Protein AF-A0A4C1Z2W1-F1 (afdb_monomer_lite)

InterPro domains:
  IPR012337 Ribonuclease H-like superfamily [SSF53098] (1-118)
  IPR052865 Zinc finger BED domain-containing protein [PTHR47241] (1-118)

Structure (mmCIF, N/CA/C/O backbone):
data_AF-A0A4C1Z2W1-F1
#
_entry.id   AF-A0A4C1Z2W1-F1
#
loop_
_atom_site.group_PDB
_atom_site.id
_atom_site.type_symbol
_atom_site.label_atom_id
_atom_site.label_alt_id
_atom_site.label_comp_id
_atom_site.label_asym_id
_atom_site.label_entity_id
_atom_site.label_seq_id
_atom_site.pdbx_PDB_ins_code
_atom_site.Cartn_x
_atom_site.Cartn_y
_atom_site.Cartn_z
_atom_site.occupancy
_atom_site.B_iso_or_equiv
_atom_site.auth_seq_id
_atom_site.auth_comp_id
_atom_site.auth_asym_id
_atom_site.auth_atom_id
_atom_site.pdbx_PDB_model_num
ATOM 1 N N . MET A 1 1 ? 0.438 -6.536 -11.067 1.00 85.81 1 MET A N 1
ATOM 2 C CA . MET A 1 1 ? 0.716 -6.128 -12.467 1.00 85.81 1 MET A CA 1
ATOM 3 C C . MET A 1 1 ? 2.110 -5.527 -12.587 1.00 85.81 1 MET A C 1
ATOM 5 O O . MET A 1 1 ? 2.905 -6.093 -13.317 1.00 85.81 1 MET A O 1
ATOM 9 N N . LEU A 1 2 ? 2.433 -4.462 -11.841 1.00 92.62 2 LEU A N 1
ATOM 10 C CA . LEU A 1 2 ? 3.783 -3.871 -11.836 1.00 92.62 2 LEU A CA 1
ATOM 11 C C . LEU A 1 2 ? 4.873 -4.846 -11.368 1.00 92.62 2 LEU A C 1
ATOM 13 O O . LEU A 1 2 ? 5.918 -4.929 -11.995 1.00 92.62 2 LEU A O 1
ATOM 17 N N . GLU A 1 3 ? 4.598 -5.641 -10.332 1.00 93.88 3 GLU A N 1
ATOM 18 C CA . GLU A 1 3 ? 5.516 -6.691 -9.864 1.00 93.88 3 GLU A CA 1
ATOM 19 C C . GLU A 1 3 ? 5.856 -7.703 -10.970 1.00 93.88 3 GLU A C 1
ATOM 21 O O . GLU A 1 3 ? 7.023 -7.919 -11.271 1.00 93.88 3 GLU A O 1
ATOM 26 N N . ARG A 1 4 ? 4.843 -8.206 -11.687 1.00 94.69 4 ARG A N 1
ATOM 27 C CA . ARG A 1 4 ? 5.035 -9.083 -12.856 1.00 94.69 4 ARG A CA 1
ATOM 28 C C . ARG A 1 4 ? 5.845 -8.420 -13.973 1.00 94.69 4 ARG A C 1
ATOM 30 O O . ARG A 1 4 ? 6.648 -9.077 -14.623 1.00 94.69 4 ARG A O 1
ATOM 37 N N . LEU A 1 5 ? 5.636 -7.124 -14.209 1.00 93.00 5 LEU A N 1
ATOM 38 C CA . LEU A 1 5 ? 6.413 -6.383 -15.204 1.00 93.00 5 LEU A CA 1
ATOM 39 C C . LEU A 1 5 ? 7.890 -6.275 -14.787 1.00 93.00 5 LEU A C 1
ATOM 41 O O . LEU A 1 5 ? 8.771 -6.422 -15.628 1.00 93.00 5 LEU A O 1
ATOM 45 N N . LEU A 1 6 ? 8.163 -6.075 -13.493 1.00 94.06 6 LEU A N 1
ATOM 46 C CA . LEU A 1 6 ? 9.520 -6.071 -12.939 1.00 94.06 6 LEU A CA 1
ATOM 47 C C . LEU A 1 6 ? 10.195 -7.445 -13.058 1.00 94.06 6 LEU A C 1
ATOM 49 O O . LEU A 1 6 ? 11.363 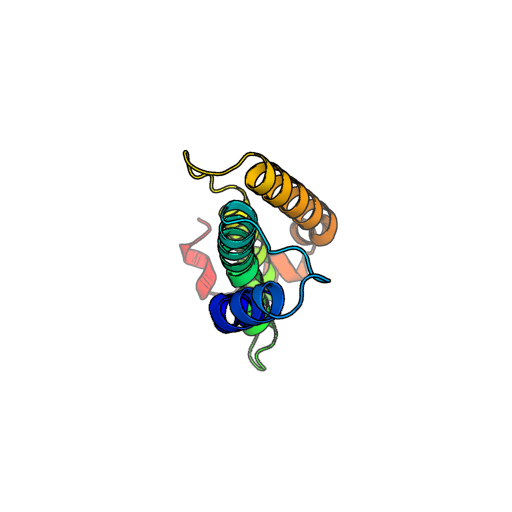-7.506 -13.437 1.00 94.06 6 LEU A O 1
ATOM 53 N N . GLU A 1 7 ? 9.472 -8.537 -12.797 1.00 94.81 7 GLU A N 1
ATOM 54 C CA . GLU A 1 7 ? 9.964 -9.913 -12.995 1.00 94.81 7 GLU A CA 1
ATOM 55 C C . GLU A 1 7 ? 10.361 -10.175 -14.455 1.00 94.81 7 GLU A C 1
ATOM 57 O O . GLU A 1 7 ? 11.353 -10.845 -14.734 1.00 94.81 7 GLU A O 1
ATOM 62 N N . GLN A 1 8 ? 9.607 -9.606 -15.398 1.00 94.25 8 GLN A N 1
ATOM 63 C CA . GLN A 1 8 ? 9.830 -9.759 -16.835 1.00 94.25 8 GLN A CA 1
ATOM 64 C C . GLN A 1 8 ? 10.772 -8.704 -17.432 1.00 94.25 8 GLN A C 1
ATOM 66 O O . GLN A 1 8 ? 10.952 -8.688 -18.650 1.00 94.25 8 GLN A O 1
ATOM 71 N N . LYS A 1 9 ? 11.415 -7.856 -16.615 1.00 91.88 9 LYS A N 1
ATOM 72 C CA . LYS A 1 9 ? 12.274 -6.745 -17.066 1.00 91.88 9 LYS A CA 1
ATOM 73 C C . LYS A 1 9 ? 13.263 -7.150 -18.163 1.00 91.88 9 LYS A C 1
ATOM 75 O O . LYS A 1 9 ? 13.377 -6.456 -19.168 1.00 91.88 9 LYS A O 1
ATOM 80 N N . THR A 1 10 ? 13.965 -8.271 -17.993 1.00 90.75 10 THR A N 1
ATOM 81 C CA . THR A 1 10 ? 14.955 -8.752 -18.973 1.00 90.75 10 THR A CA 1
ATOM 82 C C . THR A 1 10 ? 14.308 -9.126 -20.303 1.00 90.75 10 THR A C 1
ATOM 84 O O . THR A 1 10 ? 14.809 -8.732 -21.351 1.00 90.75 10 THR A O 1
ATOM 87 N N . ALA A 1 11 ? 13.186 -9.849 -20.264 1.00 91.25 11 ALA A N 1
ATOM 88 C CA . ALA A 1 11 ? 12.469 -10.271 -21.464 1.00 91.25 11 ALA A CA 1
ATOM 89 C C . ALA A 1 11 ? 11.878 -9.071 -22.216 1.00 91.25 11 ALA A C 1
ATOM 91 O O . ALA A 1 11 ? 11.992 -8.997 -23.435 1.00 91.25 11 ALA A O 1
ATOM 92 N N . VAL A 1 12 ? 11.306 -8.108 -21.487 1.00 90.12 12 VAL A N 1
ATOM 93 C CA . VAL A 1 12 ? 10.766 -6.867 -22.062 1.00 90.12 12 VAL A CA 1
ATOM 94 C C . VAL A 1 12 ? 11.876 -6.045 -22.714 1.00 90.12 12 VAL A C 1
ATOM 96 O O . VAL A 1 12 ? 11.730 -5.639 -23.861 1.00 90.12 12 VAL A O 1
ATOM 99 N N . ASN A 1 13 ? 13.007 -5.855 -22.028 1.00 88.69 13 ASN A N 1
ATOM 100 C CA . ASN A 1 13 ? 14.131 -5.098 -22.579 1.00 88.69 13 ASN A CA 1
ATOM 101 C C . ASN A 1 13 ? 14.733 -5.770 -23.821 1.00 88.69 13 ASN A C 1
ATOM 103 O O . ASN A 1 13 ? 15.035 -5.075 -24.785 1.00 88.69 13 ASN A O 1
ATOM 107 N N . LEU A 1 14 ? 14.889 -7.099 -23.819 1.00 89.50 14 LEU A N 1
ATOM 108 C CA . LEU A 1 14 ? 15.384 -7.836 -24.986 1.00 89.50 14 LEU A CA 1
ATOM 109 C C . LEU A 1 14 ? 14.434 -7.679 -26.178 1.00 89.50 14 LEU A C 1
ATOM 111 O O . LEU A 1 14 ? 14.870 -7.337 -27.271 1.00 89.50 14 LEU A O 1
ATOM 115 N N . TYR A 1 15 ? 13.133 -7.856 -25.945 1.00 90.12 15 TYR A N 1
ATOM 116 C CA . TYR A 1 15 ? 12.125 -7.735 -26.992 1.00 90.12 15 TYR A CA 1
ATOM 117 C C . TYR A 1 15 ? 12.077 -6.327 -27.603 1.00 90.12 15 TYR A C 1
ATOM 119 O O . TYR A 1 15 ? 11.963 -6.198 -28.820 1.00 90.12 15 TYR A O 1
ATOM 127 N N . SER A 1 16 ? 12.206 -5.279 -26.781 1.00 87.38 16 SER A N 1
ATOM 128 C CA . SER A 1 16 ? 12.298 -3.890 -27.252 1.00 87.38 16 SER A CA 1
ATOM 129 C C . SER A 1 16 ? 13.541 -3.630 -28.106 1.00 87.38 16 SER A C 1
ATOM 131 O O . SER A 1 16 ? 13.460 -2.865 -29.056 1.00 87.38 16 SER A O 1
ATOM 133 N N . VAL A 1 17 ? 14.677 -4.268 -27.802 1.00 86.56 17 VAL A N 1
ATOM 134 C CA . VAL A 1 17 ? 15.899 -4.152 -28.622 1.00 86.56 17 VAL A CA 1
ATOM 135 C C . VAL A 1 17 ? 15.758 -4.904 -29.948 1.00 86.56 17 VAL A C 1
ATOM 137 O O . VAL A 1 17 ? 16.259 -4.447 -30.967 1.00 86.56 17 VAL A O 1
ATOM 140 N N . GLU A 1 18 ? 15.075 -6.050 -29.956 1.00 88.12 18 GLU A N 1
ATOM 141 C CA . GLU A 1 18 ? 14.817 -6.818 -31.184 1.00 88.12 18 GLU A CA 1
ATOM 142 C C . GLU A 1 18 ? 13.783 -6.148 -32.101 1.00 88.12 18 GLU A C 1
ATOM 144 O O . GLU A 1 18 ? 13.782 -6.370 -33.312 1.00 88.12 18 GLU A O 1
ATOM 149 N N . HIS A 1 19 ? 12.889 -5.339 -31.528 1.00 83.19 19 HIS A N 1
ATOM 150 C CA . HIS A 1 19 ? 11.808 -4.673 -32.238 1.00 83.19 19 HIS A CA 1
ATOM 151 C C . HIS A 1 19 ? 11.871 -3.162 -31.984 1.00 83.19 19 HIS A C 1
ATOM 153 O O . HIS A 1 19 ? 11.245 -2.674 -31.043 1.00 83.19 19 HIS A O 1
ATOM 159 N N . ASP A 1 20 ? 12.514 -2.419 -32.896 1.00 75.31 20 ASP A N 1
ATOM 160 C CA . ASP A 1 20 ? 12.709 -0.946 -32.904 1.00 75.31 20 ASP A CA 1
ATOM 161 C C . ASP A 1 20 ? 11.414 -0.089 -32.876 1.00 75.31 20 ASP A C 1
ATOM 163 O O . ASP A 1 20 ? 11.411 1.100 -33.189 1.00 75.31 20 ASP A O 1
ATOM 167 N N . ARG A 1 21 ? 10.263 -0.684 -32.556 1.00 74.19 21 ARG A N 1
ATOM 168 C CA . ARG A 1 21 ? 8.954 -0.026 -32.461 1.00 74.19 21 ARG A CA 1
ATOM 169 C C . ARG A 1 21 ? 8.539 0.296 -31.026 1.00 74.19 21 ARG A C 1
ATOM 171 O O . ARG A 1 21 ? 7.504 0.9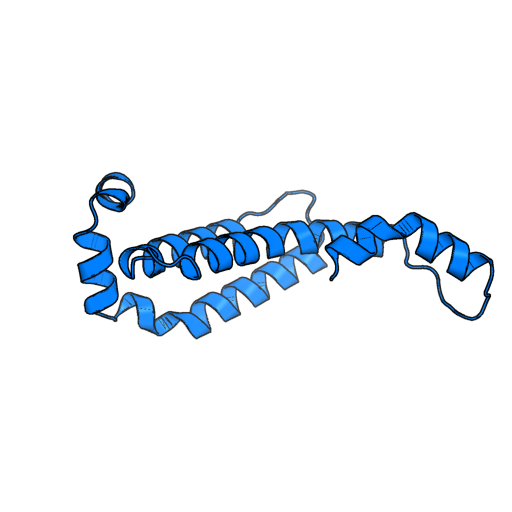35 -30.852 1.00 74.19 21 ARG A O 1
ATOM 178 N N . ILE A 1 22 ? 9.270 -0.186 -30.019 1.00 77.44 22 ILE A N 1
ATOM 179 C CA . ILE A 1 22 ? 8.925 -0.006 -28.603 1.00 77.44 22 ILE A CA 1
ATOM 180 C C . ILE A 1 22 ? 10.086 0.669 -27.882 1.00 77.44 22 ILE A C 1
ATOM 182 O O . ILE A 1 22 ? 11.145 0.066 -27.716 1.00 77.44 22 ILE A O 1
ATOM 186 N N . ASP A 1 23 ? 9.849 1.882 -27.384 1.00 79.50 23 ASP A N 1
ATOM 187 C CA . ASP A 1 23 ? 10.820 2.596 -26.559 1.00 79.50 23 ASP A CA 1
ATOM 188 C C . ASP A 1 23 ? 11.155 1.793 -25.295 1.00 79.50 23 ASP A C 1
ATOM 190 O O . ASP A 1 23 ? 10.275 1.328 -24.562 1.00 79.50 23 ASP A O 1
ATOM 194 N N . THR A 1 24 ? 12.449 1.629 -25.025 1.00 81.31 24 THR A N 1
ATOM 195 C CA . THR A 1 24 ? 12.919 0.961 -23.811 1.00 81.31 24 THR A CA 1
ATOM 196 C C . THR A 1 24 ? 12.671 1.845 -22.595 1.00 81.31 24 THR A C 1
ATOM 198 O O . THR A 1 24 ? 13.055 3.015 -22.583 1.00 81.31 24 THR A O 1
ATOM 201 N N . LEU A 1 25 ? 12.111 1.266 -21.534 1.00 87.06 25 LEU A N 1
ATOM 202 C CA . LEU A 1 25 ? 11.985 1.940 -20.243 1.00 87.06 25 LEU A CA 1
ATOM 203 C C . LEU A 1 25 ? 13.367 2.266 -19.669 1.00 87.06 25 LEU A C 1
ATOM 205 O O . LEU A 1 25 ? 14.251 1.402 -19.610 1.00 87.06 25 LEU A O 1
ATOM 209 N N . SER A 1 26 ? 13.537 3.503 -19.204 1.00 89.81 26 SER A N 1
ATOM 210 C CA . SER A 1 26 ? 14.806 3.959 -18.645 1.00 89.81 26 SER A CA 1
ATOM 211 C C . SER A 1 26 ? 15.109 3.257 -17.311 1.00 89.81 26 SER A C 1
ATOM 213 O O . SER A 1 26 ? 14.194 2.804 -16.614 1.00 89.81 26 SER A O 1
ATOM 215 N N . PRO A 1 27 ? 16.383 3.186 -16.879 1.00 89.50 27 PRO A N 1
ATOM 216 C CA . PRO A 1 27 ? 16.733 2.662 -15.556 1.00 89.50 27 PRO A CA 1
ATOM 217 C C . PRO A 1 27 ? 15.973 3.346 -14.409 1.00 89.50 27 PRO A C 1
ATOM 219 O O . PRO A 1 27 ? 15.583 2.675 -13.453 1.00 89.50 27 PRO A O 1
ATOM 222 N N . SER A 1 28 ? 15.708 4.651 -14.529 1.00 89.81 28 SER A N 1
ATOM 223 C CA . SER A 1 28 ? 14.902 5.421 -13.576 1.00 89.81 28 SER A CA 1
ATOM 224 C C . SER A 1 28 ? 13.442 4.977 -13.525 1.00 89.81 28 SER A C 1
ATOM 226 O O . SER A 1 28 ? 12.881 4.918 -12.434 1.00 89.81 28 SER A O 1
ATOM 228 N N . ASP A 1 29 ? 12.836 4.609 -14.658 1.00 90.25 29 ASP A N 1
ATOM 229 C CA . ASP A 1 29 ? 11.448 4.124 -14.689 1.00 90.25 29 ASP A CA 1
ATOM 230 C C . ASP A 1 29 ? 11.323 2.772 -13.984 1.00 90.25 29 ASP A C 1
ATOM 232 O O . ASP A 1 29 ? 10.392 2.540 -13.208 1.00 90.25 29 ASP A O 1
ATOM 236 N N . TRP A 1 30 ? 12.301 1.887 -14.199 1.00 92.69 30 TRP A N 1
ATOM 237 C CA . TRP A 1 30 ? 12.371 0.602 -13.505 1.00 92.69 30 TRP A CA 1
ATOM 238 C C . TRP A 1 30 ? 12.509 0.772 -11.991 1.00 92.69 30 TRP A C 1
ATOM 240 O O . TRP A 1 30 ? 11.828 0.082 -11.229 1.00 92.69 30 TRP A O 1
ATOM 250 N N . GLU A 1 31 ? 13.356 1.702 -11.550 1.00 91.94 31 GLU A N 1
ATOM 251 C CA . GLU A 1 31 ? 13.536 1.990 -10.127 1.00 91.94 31 GLU A CA 1
ATOM 252 C C . GLU A 1 31 ? 12.287 2.643 -9.519 1.00 91.94 31 GLU A C 1
ATOM 254 O O . GLU A 1 31 ? 11.848 2.266 -8.430 1.00 91.94 31 GLU A O 1
ATOM 259 N N . LEU A 1 32 ? 11.638 3.556 -10.246 1.00 91.25 32 LEU A N 1
ATOM 260 C CA . LEU A 1 32 ? 10.368 4.146 -9.832 1.00 91.25 32 LEU A CA 1
ATOM 261 C C . LEU A 1 32 ? 9.285 3.074 -9.656 1.00 91.25 32 LEU A C 1
ATOM 263 O O . LEU A 1 32 ? 8.602 3.067 -8.633 1.00 91.25 32 LEU A O 1
ATOM 267 N N . MET A 1 33 ? 9.144 2.143 -10.606 1.00 93.38 33 MET A N 1
ATOM 268 C CA . MET A 1 33 ? 8.182 1.038 -10.510 1.00 93.38 33 MET A CA 1
ATOM 269 C C . MET A 1 33 ? 8.465 0.112 -9.330 1.00 93.38 33 M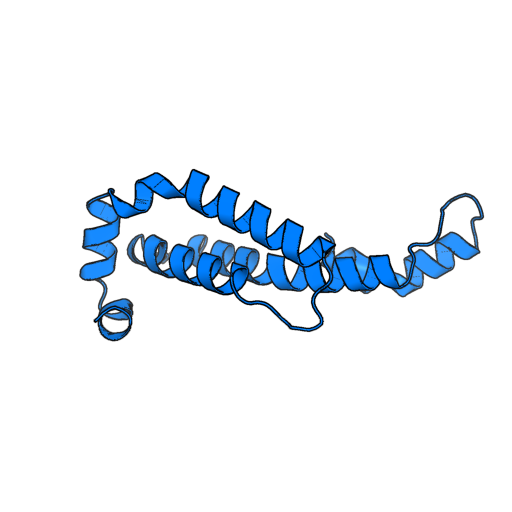ET A C 1
ATOM 271 O O . MET A 1 33 ? 7.529 -0.342 -8.666 1.00 93.38 33 MET A O 1
ATOM 275 N N . LYS A 1 34 ? 9.739 -0.165 -9.045 1.00 93.19 34 LYS A N 1
ATOM 276 C CA . LYS A 1 34 ? 10.142 -0.960 -7.882 1.00 93.19 34 LYS A CA 1
ATOM 277 C C . LYS A 1 34 ? 9.719 -0.278 -6.583 1.00 93.19 34 LYS A C 1
ATOM 279 O O . LYS A 1 34 ? 9.033 -0.895 -5.768 1.00 93.19 34 LYS A O 1
ATOM 284 N N . ASN A 1 35 ? 10.043 1.003 -6.430 1.00 92.38 35 ASN A N 1
ATOM 285 C CA . ASN A 1 35 ? 9.671 1.789 -5.252 1.00 92.38 35 ASN A CA 1
ATOM 286 C C . ASN A 1 35 ? 8.146 1.917 -5.111 1.00 92.38 35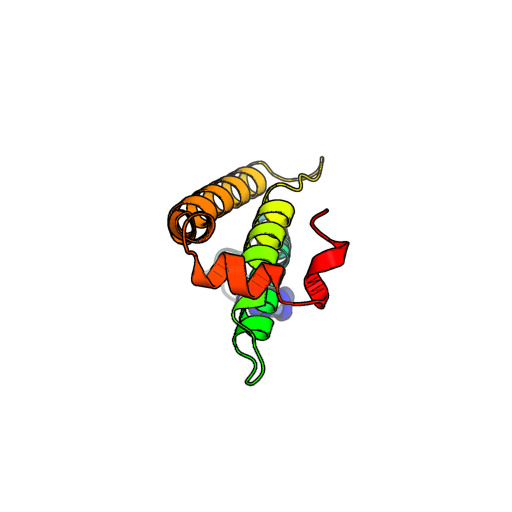 ASN A C 1
ATOM 288 O O . ASN A 1 35 ? 7.595 1.766 -4.021 1.00 92.38 35 ASN A O 1
ATOM 292 N N . LEU A 1 36 ? 7.441 2.099 -6.228 1.00 92.75 36 LEU A N 1
ATOM 293 C CA . LEU A 1 36 ? 5.982 2.136 -6.271 1.00 92.75 36 LEU A CA 1
ATOM 294 C C . LEU A 1 36 ? 5.371 0.811 -5.797 1.00 92.75 36 LEU A C 1
ATOM 296 O O . LEU A 1 36 ? 4.453 0.802 -4.979 1.00 92.75 36 LEU A O 1
ATOM 300 N N . THR A 1 37 ? 5.904 -0.312 -6.276 1.00 94.50 37 THR A N 1
ATOM 301 C CA . THR A 1 37 ? 5.435 -1.651 -5.897 1.00 94.50 37 THR A CA 1
ATOM 302 C C . THR A 1 37 ? 5.624 -1.898 -4.400 1.00 94.50 37 THR A C 1
ATOM 304 O O . THR A 1 37 ? 4.726 -2.440 -3.761 1.00 94.50 37 THR A O 1
ATOM 307 N N . GLN A 1 38 ? 6.726 -1.426 -3.805 1.00 92.31 38 GLN A N 1
ATOM 308 C CA . GLN A 1 38 ? 6.942 -1.517 -2.356 1.00 92.31 38 GLN A CA 1
ATOM 309 C C . GLN A 1 38 ? 5.889 -0.746 -1.552 1.00 92.31 38 GLN A C 1
ATOM 311 O O . GLN A 1 38 ? 5.371 -1.272 -0.570 1.00 92.31 38 GLN A O 1
ATOM 316 N N . VAL A 1 39 ? 5.529 0.473 -1.972 1.00 93.25 39 VAL A N 1
ATOM 317 C CA . VAL A 1 39 ? 4.470 1.250 -1.304 1.00 93.25 39 VAL A CA 1
ATOM 318 C C . VAL A 1 39 ? 3.117 0.551 -1.437 1.00 93.25 39 VAL A C 1
ATOM 320 O O . VAL A 1 39 ? 2.389 0.418 -0.454 1.00 93.25 39 VAL A O 1
ATOM 323 N N . LEU A 1 40 ? 2.783 0.072 -2.638 1.00 94.56 40 LEU A N 1
ATOM 324 C CA . LEU A 1 40 ? 1.513 -0.608 -2.902 1.00 94.56 40 LEU A CA 1
ATOM 325 C C . LEU A 1 40 ? 1.395 -1.955 -2.179 1.00 94.56 40 LEU A C 1
ATOM 327 O O . LEU A 1 40 ? 0.282 -2.374 -1.862 1.00 94.56 40 LEU A O 1
ATOM 331 N N . LYS A 1 41 ? 2.517 -2.608 -1.858 1.00 94.69 41 LYS A N 1
ATOM 332 C CA . LYS A 1 41 ? 2.529 -3.878 -1.127 1.00 94.69 41 LYS A CA 1
ATOM 333 C C . LYS A 1 41 ? 1.838 -3.780 0.235 1.00 94.69 41 LYS A C 1
ATOM 335 O O . LYS A 1 41 ? 1.065 -4.669 0.571 1.00 94.69 41 LYS A O 1
ATOM 340 N N . PHE A 1 42 ? 2.005 -2.674 0.964 1.00 94.62 42 PHE A N 1
ATOM 341 C CA . PHE A 1 42 ? 1.313 -2.473 2.246 1.00 94.62 42 PHE A CA 1
ATOM 342 C C . PHE A 1 42 ? -0.215 -2.449 2.094 1.00 94.62 42 PHE A C 1
ATOM 344 O O . PHE A 1 42 ? -0.933 -2.948 2.954 1.00 94.62 42 PHE A O 1
ATOM 351 N N . PHE A 1 43 ? -0.725 -1.893 0.991 1.00 94.88 43 PHE A N 1
ATOM 352 C CA . PHE A 1 43 ? -2.162 -1.881 0.700 1.00 94.88 43 PHE A CA 1
ATOM 353 C C . PHE A 1 43 ? -2.671 -3.257 0.299 1.00 94.88 43 PHE A C 1
ATOM 355 O O . PHE A 1 43 ? -3.790 -3.626 0.650 1.00 94.88 43 PHE A O 1
ATOM 362 N N . TYR A 1 44 ? -1.857 -4.010 -0.436 1.00 95.19 44 TYR A N 1
ATOM 363 C CA . TYR A 1 44 ? -2.174 -5.384 -0.789 1.00 95.19 44 TYR A CA 1
ATOM 364 C C . TYR A 1 44 ? -2.277 -6.266 0.461 1.00 95.19 44 TYR A C 1
ATOM 366 O O . TYR A 1 44 ? -3.299 -6.918 0.647 1.00 95.19 44 TYR A O 1
ATOM 374 N N . GLU A 1 45 ? -1.288 -6.209 1.357 1.00 93.81 45 GLU A N 1
ATOM 375 C CA . GLU A 1 45 ? -1.301 -6.927 2.641 1.00 93.81 45 GLU A CA 1
ATOM 376 C C . GLU A 1 45 ? -2.519 -6.533 3.490 1.00 93.81 45 GLU A C 1
ATOM 378 O O . GLU A 1 45 ? -3.281 -7.397 3.911 1.00 93.81 45 GLU A O 1
ATOM 383 N N . ALA A 1 46 ? -2.792 -5.231 3.623 1.00 94.19 46 ALA A N 1
ATOM 384 C CA . ALA A 1 46 ? -3.983 -4.734 4.311 1.00 94.19 46 ALA A CA 1
ATOM 385 C C . ALA A 1 46 ? -5.297 -5.259 3.700 1.00 94.19 46 ALA A C 1
ATOM 387 O O . ALA A 1 46 ? -6.253 -5.558 4.413 1.00 94.19 46 ALA A O 1
ATOM 388 N N . THR A 1 47 ? -5.357 -5.373 2.372 1.00 94.25 47 THR A N 1
ATOM 389 C CA . THR A 1 47 ? -6.533 -5.907 1.675 1.00 94.25 47 THR A CA 1
ATOM 390 C C . THR A 1 47 ? -6.697 -7.399 1.942 1.00 94.25 47 THR A C 1
ATOM 392 O O . THR A 1 47 ? -7.822 -7.844 2.155 1.00 94.25 47 THR A O 1
ATOM 395 N N . LEU A 1 48 ? -5.604 -8.167 1.964 1.00 93.06 48 LEU A N 1
ATOM 396 C CA . LEU A 1 48 ? -5.637 -9.588 2.313 1.00 93.06 48 LEU A CA 1
ATOM 397 C C . LEU A 1 48 ? -6.118 -9.800 3.752 1.00 93.06 48 LEU A C 1
ATOM 399 O O . LEU A 1 48 ? -7.009 -10.620 3.961 1.00 93.06 48 LEU A O 1
ATOM 403 N N . ASP A 1 49 ? -5.606 -9.018 4.706 1.00 89.56 49 ASP A N 1
ATOM 404 C CA . ASP A 1 49 ? -6.022 -9.081 6.114 1.00 89.56 49 ASP A CA 1
ATOM 405 C C . ASP A 1 49 ? -7.531 -8.835 6.277 1.00 89.56 49 ASP A C 1
ATOM 407 O O . ASP A 1 49 ? -8.195 -9.492 7.076 1.00 89.56 49 ASP A O 1
ATOM 411 N N . LEU A 1 50 ? -8.087 -7.903 5.497 1.00 91.75 50 LEU A N 1
ATOM 412 C CA . LEU A 1 50 ? -9.519 -7.582 5.486 1.00 91.75 50 LEU A CA 1
ATOM 413 C C . LEU A 1 50 ? -10.377 -8.582 4.703 1.00 91.75 50 LEU A C 1
ATOM 415 O O . LEU A 1 50 ? -11.579 -8.655 4.939 1.00 91.75 50 LEU A O 1
ATOM 419 N N . SER A 1 51 ? -9.785 -9.313 3.760 1.00 92.25 51 SER A N 1
ATOM 420 C CA . SER A 1 51 ? -10.497 -10.274 2.906 1.00 92.25 51 SER A CA 1
ATOM 421 C C . SER A 1 51 ? -10.559 -11.674 3.517 1.00 92.25 51 SER A C 1
ATOM 423 O O . SER A 1 51 ? -11.137 -12.573 2.913 1.00 92.25 51 SER A O 1
ATOM 425 N N . PHE A 1 52 ? -9.946 -11.880 4.682 1.00 91.12 52 PHE A N 1
ATOM 426 C CA . PHE A 1 52 ? -9.968 -13.159 5.376 1.00 91.12 52 PHE A CA 1
ATOM 427 C C . PHE A 1 52 ? -11.325 -13.396 6.054 1.00 91.12 52 PHE A C 1
ATOM 429 O O . PHE A 1 52 ? -11.909 -12.476 6.625 1.00 91.12 52 PHE A O 1
ATOM 436 N N . ASP A 1 53 ? -11.800 -14.643 6.078 1.00 89.06 53 ASP A N 1
ATOM 437 C CA . ASP A 1 53 ? -13.130 -14.993 6.613 1.00 89.06 53 ASP A CA 1
ATOM 438 C C . ASP A 1 53 ? -13.328 -14.628 8.095 1.00 89.06 53 ASP A C 1
ATOM 440 O O . ASP A 1 53 ? -14.450 -14.459 8.568 1.00 89.06 53 ASP A O 1
ATOM 444 N N . ASN A 1 54 ? -12.234 -14.507 8.847 1.00 88.56 54 ASN A N 1
ATOM 445 C CA . ASN A 1 54 ? -12.235 -14.152 10.264 1.00 88.56 54 ASN A CA 1
ATOM 446 C C . ASN A 1 54 ? -11.887 -12.675 10.524 1.00 88.56 54 ASN A C 1
ATOM 448 O O . ASN A 1 54 ? -11.611 -12.307 11.671 1.00 88.56 54 ASN A O 1
ATOM 452 N N . ALA A 1 55 ? -11.867 -11.833 9.485 1.00 90.12 55 ALA A N 1
ATOM 453 C CA . ALA A 1 55 ? -11.552 -10.421 9.619 1.00 90.12 55 ALA A CA 1
ATOM 454 C C . ALA A 1 55 ? -12.595 -9.717 10.503 1.00 90.12 55 ALA A C 1
ATOM 456 O O . ALA A 1 55 ? -13.789 -9.674 10.204 1.00 90.12 55 ALA A O 1
ATOM 457 N N . CYS A 1 56 ? -12.134 -9.132 11.611 1.00 92.06 56 CYS A N 1
ATOM 458 C CA . CYS A 1 56 ? -12.986 -8.364 12.514 1.00 92.06 56 CYS A CA 1
ATOM 459 C C . CYS A 1 56 ? -12.961 -6.884 12.142 1.00 92.06 56 CYS A C 1
ATOM 461 O O . CYS A 1 56 ? -11.898 -6.311 11.916 1.00 92.06 56 CYS A O 1
ATOM 463 N N . ILE A 1 57 ? -14.116 -6.223 12.225 1.00 92.75 57 ILE A N 1
ATOM 464 C CA . ILE A 1 57 ? -14.241 -4.781 11.970 1.00 92.75 57 ILE A CA 1
ATOM 465 C C . ILE A 1 57 ? -13.374 -3.908 12.907 1.00 92.75 57 ILE A C 1
ATOM 467 O O . ILE A 1 57 ? -13.018 -2.782 12.563 1.00 92.75 57 ILE A O 1
ATOM 471 N N . SER A 1 58 ? -12.945 -4.459 14.046 1.00 93.75 58 SER A N 1
ATOM 472 C CA . SER A 1 58 ? -11.982 -3.854 14.973 1.00 93.75 58 SER A CA 1
ATOM 473 C C . SER A 1 58 ? -10.604 -3.571 14.359 1.00 93.75 58 SER A C 1
ATOM 475 O O . SER A 1 58 ? -9.859 -2.763 14.904 1.00 93.75 58 SER A O 1
ATOM 477 N N . ILE A 1 59 ? -10.245 -4.204 13.233 1.00 93.12 59 ILE A N 1
ATOM 478 C CA . ILE A 1 59 ? -8.962 -3.973 12.549 1.00 93.12 59 ILE A CA 1
ATOM 479 C C . ILE A 1 59 ? -8.959 -2.699 11.695 1.00 93.12 59 ILE A C 1
ATOM 481 O O . ILE A 1 59 ? -7.894 -2.178 11.375 1.00 93.12 59 ILE A O 1
ATOM 485 N N . VAL A 1 60 ? -10.131 -2.165 11.341 1.00 93.50 60 VAL A N 1
ATOM 486 C CA . VAL A 1 60 ? -10.263 -1.080 10.355 1.00 93.50 60 VAL A CA 1
ATOM 487 C C . VAL A 1 60 ? -9.530 0.190 10.799 1.00 93.50 60 VAL A C 1
ATOM 489 O O . VAL A 1 60 ? -8.733 0.731 10.031 1.00 93.50 60 VAL A O 1
ATOM 492 N N . ILE A 1 61 ? -9.747 0.654 12.037 1.00 94.12 61 ILE A N 1
ATOM 493 C CA . ILE A 1 61 ? -9.077 1.854 12.570 1.00 94.12 61 ILE A CA 1
ATOM 494 C C . ILE A 1 61 ? -7.550 1.652 12.654 1.00 94.12 61 ILE A C 1
ATOM 496 O O . ILE A 1 61 ? -6.826 2.473 12.077 1.00 94.12 61 ILE A O 1
ATOM 500 N N . PRO A 1 62 ? -7.033 0.584 13.303 1.00 93.25 62 PRO A N 1
ATOM 501 C CA . PRO A 1 62 ? -5.596 0.320 13.363 1.00 93.25 62 PRO A CA 1
ATOM 502 C C . PRO A 1 62 ? -4.935 0.227 11.987 1.00 93.25 62 PRO A C 1
ATOM 504 O O . PRO A 1 62 ? -3.847 0.765 11.785 1.00 93.25 62 PRO A O 1
ATOM 507 N N . LEU A 1 63 ? -5.594 -0.420 11.026 1.00 94.31 63 LEU A N 1
ATOM 508 C CA . LEU A 1 63 ? -5.045 -0.641 9.694 1.00 94.31 63 LEU A CA 1
ATOM 509 C C . LEU A 1 63 ? -4.958 0.658 8.887 1.00 94.31 63 LEU A C 1
ATOM 511 O O . LEU A 1 63 ? -3.937 0.922 8.254 1.00 94.31 63 LEU A O 1
ATOM 515 N N . ILE A 1 64 ? -5.976 1.521 8.963 1.00 95.00 64 ILE A N 1
ATOM 516 C CA . ILE A 1 64 ? -5.933 2.855 8.343 1.00 95.00 64 ILE A CA 1
ATOM 517 C C . ILE A 1 64 ? -4.820 3.703 8.969 1.00 95.00 64 ILE A C 1
ATOM 519 O O . ILE A 1 64 ? -4.061 4.353 8.246 1.00 95.00 64 ILE A O 1
ATOM 523 N N . ALA A 1 65 ? -4.676 3.671 10.298 1.00 93.81 65 ALA A N 1
ATOM 524 C CA . ALA A 1 65 ? -3.601 4.376 10.992 1.00 93.81 65 ALA A CA 1
ATOM 525 C C . ALA A 1 65 ? -2.212 3.863 10.566 1.00 93.81 65 ALA A C 1
ATOM 527 O O . ALA A 1 65 ? -1.309 4.663 10.303 1.00 93.81 65 ALA A O 1
ATOM 528 N N . LEU A 1 66 ? -2.049 2.543 10.429 1.00 94.00 66 LEU A N 1
ATOM 529 C CA . LEU A 1 66 ? -0.821 1.914 9.945 1.00 94.00 66 LEU A CA 1
ATOM 530 C C . LEU A 1 66 ? -0.484 2.352 8.514 1.00 94.00 66 LEU A C 1
ATOM 532 O O . LEU A 1 66 ? 0.646 2.771 8.260 1.00 94.00 66 LEU A O 1
ATOM 536 N N . LEU A 1 67 ? -1.451 2.295 7.594 1.00 95.81 67 LEU A N 1
ATOM 537 C CA . LEU A 1 67 ? -1.262 2.707 6.199 1.00 95.81 67 LEU A CA 1
ATOM 538 C C . LEU A 1 67 ? -0.881 4.188 6.098 1.00 95.81 67 LEU A C 1
ATOM 540 O O . LEU A 1 67 ? 0.076 4.531 5.403 1.00 95.81 67 LEU A O 1
ATOM 544 N N . ASN A 1 68 ? -1.556 5.066 6.845 1.00 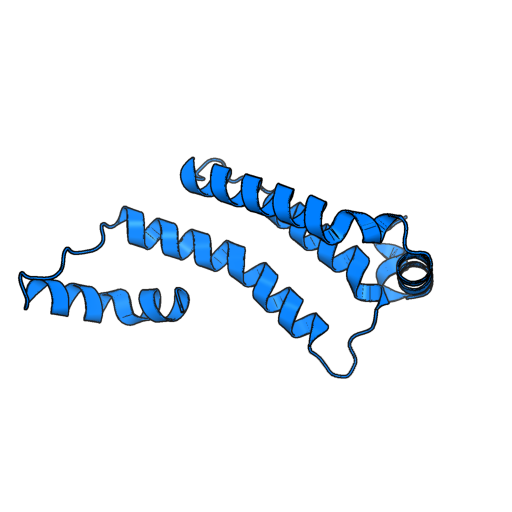95.69 68 ASN A N 1
ATOM 545 C CA . ASN A 1 68 ? -1.206 6.486 6.893 1.00 95.69 68 ASN A CA 1
ATOM 546 C C . ASN A 1 68 ? 0.216 6.708 7.423 1.00 95.69 68 ASN A C 1
ATOM 548 O O . ASN A 1 68 ? 0.983 7.458 6.820 1.00 95.69 68 ASN A O 1
ATOM 552 N N . ARG A 1 69 ? 0.615 6.001 8.488 1.00 94.25 69 ARG A N 1
ATOM 553 C CA . ARG A 1 69 ? 1.985 6.066 9.016 1.00 94.25 69 ARG A CA 1
ATOM 554 C C . ARG A 1 69 ? 3.021 5.606 7.987 1.00 94.25 69 ARG A C 1
ATOM 556 O O . ARG A 1 69 ? 4.078 6.221 7.871 1.00 94.25 69 ARG A O 1
ATOM 563 N N . LYS A 1 70 ? 2.732 4.548 7.221 1.00 93.56 70 LYS A N 1
ATOM 564 C CA . LYS A 1 70 ? 3.612 4.058 6.144 1.00 93.56 70 LYS A CA 1
ATOM 565 C C . LYS A 1 70 ? 3.769 5.077 5.014 1.00 93.56 70 LYS A C 1
ATOM 567 O O . LYS A 1 70 ? 4.873 5.236 4.505 1.00 93.56 70 LYS A O 1
ATOM 572 N N . LEU A 1 71 ? 2.703 5.792 4.653 1.00 94.81 71 LEU A N 1
ATOM 573 C CA . LEU A 1 71 ? 2.754 6.853 3.639 1.00 94.81 71 LEU A CA 1
ATOM 574 C C . LEU A 1 71 ? 3.498 8.109 4.110 1.00 94.81 71 LEU A C 1
ATOM 576 O O . LEU A 1 71 ? 4.093 8.808 3.296 1.00 94.81 71 LEU A O 1
ATOM 580 N N . GLN A 1 72 ? 3.466 8.401 5.409 1.00 93.00 72 GLN A N 1
ATOM 581 C CA . GLN A 1 72 ? 4.181 9.536 5.997 1.00 93.00 72 GLN A CA 1
ATOM 582 C C . GLN A 1 72 ? 5.679 9.273 6.186 1.00 93.00 72 GLN A C 1
ATOM 584 O O . GLN A 1 72 ? 6.441 10.227 6.343 1.00 93.00 72 GLN A O 1
ATOM 589 N N . PHE A 1 73 ? 6.113 8.009 6.167 1.00 89.75 73 PHE A N 1
ATOM 590 C CA . PHE A 1 73 ? 7.528 7.662 6.230 1.00 89.75 73 PHE A CA 1
ATOM 591 C C . PHE A 1 73 ? 8.271 8.193 4.995 1.00 89.75 73 PHE A C 1
ATOM 593 O O . PHE A 1 73 ? 7.927 7.862 3.852 1.00 89.75 73 PHE A O 1
ATOM 600 N N . ARG A 1 74 ? 9.309 8.993 5.248 1.00 85.75 74 ARG A N 1
ATOM 601 C CA . ARG A 1 74 ? 10.171 9.600 4.232 1.00 85.75 74 ARG A CA 1
ATOM 602 C C . ARG A 1 74 ? 11.562 8.994 4.323 1.00 85.75 74 ARG A C 1
ATOM 604 O O . ARG A 1 74 ? 12.139 8.954 5.404 1.00 85.75 74 ARG A O 1
ATOM 611 N N . ASP A 1 75 ? 12.066 8.554 3.181 1.00 83.88 75 ASP A N 1
ATOM 612 C CA . ASP A 1 75 ? 13.473 8.207 2.995 1.00 83.88 75 ASP A CA 1
ATOM 613 C C . ASP A 1 75 ? 14.194 9.449 2.444 1.00 83.88 75 ASP A C 1
ATOM 615 O O . ASP A 1 75 ? 13.641 10.174 1.611 1.00 83.88 75 ASP A O 1
ATOM 619 N N . GLU A 1 76 ? 15.404 9.725 2.923 1.00 82.81 76 GLU A N 1
ATOM 620 C CA . GLU A 1 76 ? 16.224 10.852 2.464 1.00 82.81 76 GLU A CA 1
ATOM 621 C C . GLU A 1 76 ? 16.572 10.730 0.974 1.00 82.81 76 GLU A C 1
ATOM 623 O O . GLU A 1 76 ? 16.650 11.739 0.274 1.00 82.81 76 GLU A O 1
ATOM 628 N N . ASN A 1 77 ? 16.678 9.497 0.469 1.00 84.62 77 ASN A N 1
ATOM 629 C CA . ASN A 1 77 ? 16.979 9.201 -0.934 1.00 84.62 77 ASN A CA 1
ATOM 630 C C . ASN A 1 77 ? 15.723 9.099 -1.819 1.00 84.62 77 ASN A C 1
ATOM 632 O O . ASN A 1 77 ? 15.799 8.711 -2.986 1.00 84.62 77 ASN A O 1
ATOM 636 N N . GLU A 1 78 ? 14.544 9.414 -1.281 1.00 86.50 78 GLU A N 1
ATOM 637 C CA . GLU A 1 78 ? 13.288 9.310 -2.014 1.00 86.50 78 GLU A CA 1
ATOM 638 C C . GLU A 1 78 ? 13.161 10.381 -3.108 1.00 86.50 78 GLU A C 1
ATOM 640 O O . GLU A 1 78 ? 13.223 11.584 -2.838 1.00 86.50 78 GLU A O 1
ATOM 645 N N . SER A 1 79 ? 12.888 9.940 -4.343 1.00 90.00 79 SER A N 1
ATOM 646 C CA . SER A 1 79 ? 12.611 10.843 -5.468 1.00 90.00 79 SER A CA 1
ATOM 647 C C . SER A 1 79 ? 11.406 11.759 -5.211 1.00 90.00 79 SER A C 1
ATOM 649 O O . SER A 1 79 ? 10.425 11.380 -4.564 1.00 90.00 79 SER A O 1
ATOM 651 N N . GLU A 1 80 ? 11.427 12.959 -5.792 1.00 91.62 80 GLU A N 1
ATOM 652 C CA . GLU A 1 80 ? 10.324 13.922 -5.674 1.00 91.62 80 GLU A CA 1
ATOM 653 C C . GLU A 1 80 ? 8.992 13.357 -6.194 1.00 91.62 80 GLU A C 1
ATOM 655 O O . GLU A 1 80 ? 7.942 13.557 -5.578 1.00 91.62 80 GLU A O 1
ATOM 660 N N . VAL A 1 81 ? 9.038 12.578 -7.279 1.00 91.94 81 VAL A N 1
ATOM 661 C CA . VAL A 1 81 ? 7.865 11.901 -7.850 1.00 91.94 81 VAL A CA 1
ATOM 662 C C . VAL A 1 81 ? 7.243 10.943 -6.834 1.00 91.94 81 VAL A C 1
ATOM 664 O O . VAL A 1 81 ? 6.028 10.969 -6.627 1.00 91.94 81 VAL A O 1
ATOM 667 N N . MET A 1 82 ? 8.062 10.139 -6.149 1.00 93.50 82 MET A N 1
ATOM 668 C CA . MET A 1 82 ? 7.585 9.213 -5.118 1.00 93.50 82 MET A CA 1
ATOM 669 C C . MET A 1 82 ? 6.978 9.962 -3.928 1.00 93.50 82 MET A C 1
ATOM 671 O O . MET A 1 82 ? 5.894 9.615 -3.458 1.00 93.50 82 MET A O 1
ATOM 675 N N . ARG A 1 83 ? 7.620 11.050 -3.492 1.00 93.19 83 ARG A N 1
ATOM 676 C CA . ARG A 1 83 ? 7.115 11.903 -2.409 1.00 93.19 83 ARG A CA 1
ATOM 677 C C . ARG A 1 83 ? 5.759 12.522 -2.755 1.00 93.19 83 ARG A C 1
ATOM 679 O O . ARG A 1 83 ? 4.836 12.492 -1.938 1.00 93.19 83 ARG A O 1
ATOM 686 N N . SER A 1 84 ? 5.615 13.051 -3.970 1.00 94.38 84 SER A N 1
ATOM 687 C CA . SER A 1 84 ? 4.349 13.588 -4.487 1.00 94.38 84 SER A CA 1
ATOM 688 C C . SER A 1 84 ? 3.261 12.512 -4.524 1.00 94.38 84 SER A C 1
ATOM 690 O O . SER A 1 84 ? 2.134 12.733 -4.078 1.00 94.38 84 SER A O 1
ATOM 692 N N . MET A 1 85 ? 3.611 11.309 -4.979 1.00 94.31 85 MET A N 1
ATOM 693 C CA . MET A 1 85 ? 2.697 10.175 -5.055 1.00 94.31 85 MET A CA 1
ATOM 694 C C . MET A 1 85 ? 2.215 9.711 -3.671 1.00 94.31 85 MET A C 1
ATOM 696 O O . MET A 1 85 ? 1.004 9.598 -3.463 1.00 94.31 85 MET A O 1
ATOM 700 N N . LYS A 1 86 ? 3.122 9.532 -2.699 1.00 95.62 86 LYS A N 1
ATOM 701 C CA . LYS A 1 86 ? 2.771 9.228 -1.299 1.00 95.62 86 LYS A CA 1
ATOM 702 C C . LYS A 1 86 ? 1.873 10.297 -0.683 1.00 95.62 86 LYS A C 1
ATOM 704 O O . LYS A 1 86 ? 0.918 9.964 0.015 1.00 95.62 86 LYS A O 1
ATOM 709 N N . THR A 1 87 ? 2.142 11.568 -0.980 1.00 95.88 87 THR A N 1
ATOM 710 C CA . THR A 1 87 ? 1.352 12.702 -0.479 1.00 95.88 87 THR A CA 1
ATOM 711 C C . THR A 1 87 ? -0.080 12.643 -1.014 1.00 95.88 87 THR A C 1
ATOM 713 O O . THR A 1 87 ? -1.027 12.632 -0.229 1.00 95.88 87 THR A O 1
ATOM 716 N N . LYS A 1 88 ? -0.252 12.466 -2.331 1.00 96.56 88 LYS A N 1
ATOM 717 C CA . LYS A 1 88 ? -1.574 12.298 -2.963 1.00 96.56 88 LYS A CA 1
ATOM 718 C C . LYS A 1 88 ? -2.321 11.066 -2.448 1.00 96.56 88 LYS A C 1
ATOM 720 O O . LYS A 1 88 ? -3.535 11.116 -2.244 1.00 96.56 88 LYS A O 1
ATOM 725 N N . LEU A 1 89 ? -1.617 9.954 -2.222 1.00 96.50 89 LEU A N 1
ATOM 726 C CA . LEU A 1 89 ? -2.211 8.758 -1.619 1.00 96.50 89 LEU A CA 1
ATOM 727 C C . LEU A 1 89 ? -2.691 9.026 -0.192 1.00 96.50 89 LEU A C 1
ATOM 729 O O . LEU A 1 89 ? -3.806 8.639 0.149 1.00 96.50 89 LEU A O 1
ATOM 733 N N . HIS A 1 90 ? -1.888 9.712 0.619 1.00 96.69 90 HIS A N 1
ATOM 734 C CA . HIS A 1 90 ? -2.221 10.032 2.006 1.00 96.69 90 HIS A CA 1
ATOM 735 C C . HIS A 1 90 ? -3.434 10.966 2.092 1.00 96.69 90 HIS A C 1
ATOM 737 O O . HIS A 1 90 ? -4.360 10.725 2.865 1.00 96.69 90 HIS A O 1
ATOM 743 N N . GLU A 1 91 ? -3.493 11.986 1.237 1.00 97.38 91 GLU A N 1
ATOM 744 C CA . GLU A 1 91 ? -4.664 12.858 1.107 1.00 97.38 91 GLU A CA 1
ATOM 745 C C . GLU A 1 91 ? -5.915 12.073 0.691 1.00 97.38 91 GLU A C 1
ATOM 747 O O . GLU A 1 91 ? -6.983 12.232 1.285 1.00 97.38 91 GLU A O 1
ATOM 752 N N . SER A 1 92 ? -5.791 11.177 -0.293 1.00 97.31 92 SER A N 1
ATOM 753 C CA . SER A 1 92 ? -6.899 10.322 -0.730 1.00 97.31 92 SER A CA 1
ATOM 754 C C . SER A 1 92 ? -7.374 9.378 0.379 1.00 97.31 92 SER A C 1
ATOM 756 O O . SER A 1 92 ? -8.584 9.215 0.548 1.00 97.31 92 SER A O 1
ATOM 758 N N . MET A 1 93 ? -6.455 8.792 1.153 1.00 96.00 93 MET A N 1
ATOM 759 C CA . MET A 1 93 ? -6.766 7.955 2.317 1.00 96.00 93 MET A CA 1
ATOM 760 C C . MET A 1 93 ? -7.573 8.736 3.350 1.00 96.00 93 MET A C 1
ATOM 762 O O . MET A 1 93 ? -8.684 8.333 3.695 1.00 96.00 93 MET A O 1
ATOM 766 N N . ASN A 1 94 ? -7.073 9.897 3.775 1.00 95.38 94 ASN A N 1
ATOM 767 C CA . ASN A 1 94 ? -7.753 10.722 4.771 1.00 95.38 94 ASN A CA 1
ATOM 768 C C . ASN A 1 94 ? -9.120 11.203 4.285 1.00 95.38 94 ASN A C 1
ATOM 770 O O . ASN A 1 94 ? -10.078 11.191 5.050 1.00 95.38 94 ASN A O 1
ATOM 774 N N . ARG A 1 95 ? -9.248 11.552 3.000 1.00 96.81 95 ARG A N 1
ATOM 775 C CA . ARG A 1 95 ? -10.533 11.951 2.415 1.00 96.81 95 ARG A CA 1
ATOM 776 C C . ARG A 1 95 ? -11.541 10.802 2.387 1.00 96.81 95 ARG A C 1
ATOM 778 O O . ARG A 1 95 ? -12.693 10.995 2.759 1.00 96.81 95 ARG A O 1
ATOM 785 N N . ARG A 1 96 ? -11.137 9.615 1.922 1.00 96.06 96 ARG A N 1
ATOM 786 C CA . ARG A 1 96 ? -12.039 8.457 1.762 1.00 96.06 96 ARG A CA 1
ATOM 787 C C . ARG A 1 96 ? -12.444 7.839 3.098 1.00 96.06 96 ARG A C 1
ATOM 789 O O . ARG A 1 96 ? -13.559 7.343 3.216 1.00 96.06 96 ARG A O 1
ATOM 796 N N . PHE A 1 97 ? -11.561 7.888 4.092 1.00 95.00 97 PHE A N 1
ATOM 797 C CA . PHE A 1 97 ? -11.779 7.292 5.410 1.00 95.00 97 PHE A CA 1
ATOM 798 C C . PHE A 1 97 ? -12.068 8.319 6.513 1.00 95.00 97 PHE A C 1
ATOM 800 O O . PHE A 1 97 ? -12.062 7.966 7.688 1.00 95.00 97 PHE A O 1
ATOM 807 N N . ALA A 1 98 ? -12.389 9.570 6.163 1.00 94.06 98 ALA A N 1
ATOM 808 C CA . ALA A 1 98 ? -12.702 10.627 7.132 1.00 94.06 98 ALA A CA 1
ATOM 809 C C . ALA A 1 98 ? -13.824 10.236 8.113 1.00 94.06 98 ALA A C 1
ATOM 811 O O . ALA A 1 98 ? -13.788 10.601 9.285 1.00 94.06 98 ALA A O 1
ATOM 812 N N . TYR A 1 99 ? -14.800 9.445 7.655 1.00 92.88 99 TYR A N 1
ATOM 813 C CA . TYR A 1 99 ? -15.935 9.000 8.469 1.00 92.88 99 TYR A CA 1
ATOM 814 C C . TYR A 1 99 ? -15.537 8.062 9.622 1.00 92.88 99 TYR A C 1
ATOM 816 O O . TYR A 1 99 ? -16.268 7.947 10.605 1.00 92.88 99 TYR A O 1
ATOM 824 N N . VAL A 1 100 ? -14.388 7.386 9.516 1.00 91.88 100 VAL A N 1
ATOM 825 C CA . VAL A 1 100 ? -13.984 6.314 10.435 1.00 91.88 100 VAL A CA 1
ATOM 826 C C . VAL A 1 100 ? -13.784 6.830 11.861 1.00 91.88 100 VAL A C 1
ATOM 828 O O . VAL A 1 100 ? -14.145 6.145 12.815 1.00 91.88 100 VAL A O 1
ATOM 831 N N . GLN A 1 101 ? -13.292 8.063 12.015 1.00 80.62 101 GLN A N 1
ATOM 832 C CA . GLN A 1 101 ? -13.058 8.689 13.322 1.00 80.62 101 GLN A CA 1
ATOM 833 C C . GLN A 1 101 ? -14.345 9.045 14.081 1.00 80.62 101 GLN A C 1
ATOM 835 O O . GLN A 1 101 ? -14.289 9.259 15.285 1.00 80.62 101 GLN A O 1
ATOM 840 N N . GLY A 1 102 ? -15.494 9.113 13.402 1.00 88.75 102 GLY A N 1
ATOM 841 C CA . GLY A 1 102 ? -16.794 9.398 14.021 1.00 88.75 102 GLY A CA 1
ATOM 842 C C . GLY A 1 102 ? -17.719 8.183 14.106 1.00 88.75 102 GLY A C 1
ATOM 843 O O . GLY A 1 102 ? -18.813 8.275 14.661 1.00 88.75 102 GLY A O 1
ATOM 844 N N . HIS A 1 103 ? -17.319 7.039 13.547 1.00 95.25 103 HIS A N 1
ATOM 845 C CA . HIS A 1 103 ? -18.199 5.884 13.436 1.00 95.25 103 HIS A CA 1
ATOM 846 C C . HIS A 1 103 ? -18.171 5.046 14.719 1.00 95.25 103 HIS A C 1
ATOM 848 O O . HIS A 1 103 ? -17.274 4.223 14.920 1.00 95.25 103 HIS A O 1
ATOM 854 N N . ALA A 1 104 ? -19.193 5.209 15.565 1.00 94.81 104 ALA A N 1
ATOM 855 C CA . ALA A 1 104 ? -19.280 4.574 16.883 1.00 94.81 104 ALA A CA 1
ATOM 856 C C . ALA A 1 104 ? -18.976 3.065 16.856 1.00 94.81 104 ALA A C 1
ATOM 858 O O . ALA A 1 104 ? -18.154 2.599 17.636 1.00 94.81 104 ALA A O 1
ATOM 859 N N . ALA A 1 105 ? -19.536 2.305 15.905 1.00 94.62 105 ALA A N 1
ATOM 860 C CA . ALA A 1 105 ? -19.285 0.862 15.832 1.00 94.62 105 ALA A CA 1
ATOM 861 C C . ALA A 1 105 ? -17.811 0.503 15.551 1.00 94.62 105 ALA A C 1
ATOM 863 O O . ALA A 1 105 ? -17.320 -0.503 16.065 1.00 94.62 105 ALA A O 1
ATOM 864 N N . LEU A 1 106 ? -17.084 1.321 14.778 1.00 94.25 106 LEU A N 1
ATOM 865 C CA . LEU A 1 106 ? -15.660 1.094 14.499 1.00 94.25 106 LEU A CA 1
ATOM 866 C C . LEU A 1 106 ? -14.825 1.388 15.745 1.00 94.25 106 LEU A C 1
ATOM 868 O O . LEU A 1 106 ? -13.948 0.608 16.104 1.00 94.25 106 LEU A O 1
ATOM 872 N N . ILE A 1 107 ? -15.143 2.480 16.441 1.00 93.88 107 ILE A N 1
ATOM 873 C CA . ILE A 1 107 ? -14.464 2.868 17.680 1.00 93.88 107 ILE A CA 1
ATOM 874 C C . ILE A 1 107 ? -14.692 1.813 18.762 1.00 93.88 107 ILE A C 1
ATOM 876 O O . ILE A 1 107 ? -13.735 1.305 19.342 1.00 93.88 107 ILE A O 1
ATOM 880 N N . THR A 1 108 ? -15.949 1.443 19.013 1.00 94.75 108 THR A N 1
ATOM 881 C CA . THR A 1 108 ? -16.307 0.474 20.051 1.00 94.75 108 THR A CA 1
ATOM 882 C C . THR A 1 108 ? -15.700 -0.896 19.767 1.00 94.75 108 THR A C 1
ATOM 884 O O . THR A 1 108 ? -15.108 -1.488 20.664 1.00 94.75 108 THR A O 1
ATOM 887 N N . SER A 1 109 ? -15.780 -1.394 18.529 1.00 94.31 109 SER A N 1
ATOM 888 C CA . SER A 1 109 ? -15.168 -2.683 18.176 1.00 94.31 109 SER A CA 1
ATOM 889 C C . SER A 1 109 ? -13.648 -2.670 18.347 1.00 94.31 109 SER A C 1
ATOM 891 O O . SER A 1 109 ? -13.099 -3.608 18.920 1.00 94.31 109 SER A O 1
ATOM 893 N N . THR A 1 110 ? -12.973 -1.595 17.927 1.00 93.81 110 THR A N 1
ATOM 894 C CA . THR A 1 110 ? -11.519 -1.433 18.097 1.00 93.81 110 THR A CA 1
ATOM 895 C C . THR A 1 110 ? -11.127 -1.388 19.576 1.00 93.81 110 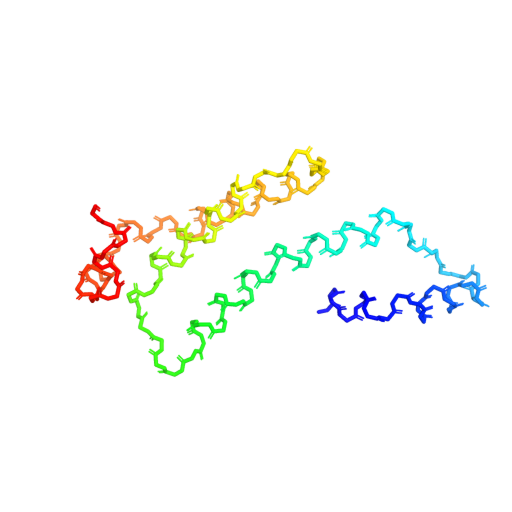THR A C 1
ATOM 897 O O . THR A 1 110 ? -10.173 -2.048 19.977 1.00 93.81 110 THR A O 1
ATOM 900 N N . LEU A 1 111 ? -11.879 -0.657 20.405 1.00 92.62 111 LEU A N 1
ATOM 901 C CA . LEU A 1 111 ? -11.610 -0.507 21.840 1.00 92.62 111 LEU A CA 1
ATOM 902 C C . LEU A 1 111 ? -11.809 -1.815 22.622 1.00 92.62 111 LEU A C 1
ATOM 904 O O . LEU A 1 111 ? -11.075 -2.110 23.571 1.00 92.62 111 LEU A O 1
ATOM 908 N N . LEU A 1 112 ? -12.830 -2.591 22.253 1.00 93.44 112 LEU A N 1
ATOM 909 C CA . LEU A 1 112 ? -13.146 -3.855 22.915 1.00 93.44 112 LEU A CA 1
ATOM 910 C C . LEU A 1 112 ? -12.162 -4.967 22.543 1.00 93.44 112 LEU A C 1
ATOM 912 O O . LEU A 1 112 ? -11.930 -5.858 23.364 1.00 93.44 112 LEU A O 1
ATOM 916 N N . ASP A 1 113 ? -11.562 -4.903 21.354 1.00 92.94 113 ASP A N 1
ATOM 917 C CA . ASP A 1 113 ? -10.630 -5.915 20.873 1.00 92.94 113 ASP A CA 1
ATOM 918 C C . ASP A 1 113 ? -9.314 -5.898 21.680 1.00 92.94 113 ASP A C 1
ATOM 920 O O . ASP A 1 113 ? -8.550 -4.927 21.637 1.00 92.94 113 ASP A O 1
ATOM 924 N N . PRO A 1 114 ? -9.000 -6.974 22.427 1.00 90.44 114 PRO A N 1
ATOM 925 C CA . PRO A 1 114 ? -7.816 -7.022 23.276 1.00 90.44 114 PRO A CA 1
ATOM 926 C C . PRO A 1 114 ? -6.503 -6.913 22.492 1.00 90.44 114 PRO A C 1
ATOM 928 O O . PRO A 1 114 ? -5.500 -6.503 23.079 1.00 90.44 114 PRO A O 1
ATOM 931 N N . ARG A 1 115 ? -6.497 -7.223 21.185 1.00 88.69 115 ARG A N 1
ATOM 932 C CA . ARG A 1 115 ? -5.306 -7.115 20.327 1.00 88.69 115 ARG A CA 1
ATOM 933 C C . ARG A 1 115 ? -4.784 -5.683 20.236 1.00 88.69 115 ARG A C 1
ATOM 935 O O . ARG A 1 115 ? -3.579 -5.494 20.110 1.00 88.69 115 ARG A O 1
ATOM 942 N N . PHE A 1 116 ? -5.662 -4.686 20.350 1.00 85.88 116 PHE A N 1
ATOM 943 C CA . PHE A 1 116 ? -5.309 -3.277 20.144 1.00 85.88 116 PHE A CA 1
ATOM 944 C C . PHE A 1 116 ? -5.200 -2.465 21.445 1.00 85.88 116 PHE A C 1
ATOM 946 O O . PHE A 1 116 ? -4.755 -1.319 21.418 1.00 85.88 116 PHE A O 1
ATOM 953 N N . LYS A 1 117 ? -5.497 -3.065 22.608 1.00 76.94 117 LYS A N 1
ATOM 954 C CA . LYS A 1 117 ? -5.444 -2.385 23.921 1.00 76.94 117 LYS A CA 1
ATOM 955 C C . LYS A 1 117 ? -4.045 -1.940 24.356 1.00 76.94 117 LYS A C 1
ATOM 957 O O . LYS A 1 117 ? -3.932 -1.007 25.139 1.00 76.94 117 LYS A O 1
ATOM 962 N N . LYS A 1 118 ? -2.985 -2.595 23.874 1.00 66.12 118 LYS A N 1
ATOM 963 C CA . LYS A 1 118 ? -1.587 -2.246 24.207 1.00 66.12 118 LYS A CA 1
ATOM 964 C C . LYS A 1 118 ? -0.949 -1.262 23.225 1.00 66.12 118 LYS A C 1
ATOM 966 O O . LYS A 1 118 ? 0.180 -0.843 23.440 1.00 66.12 118 LYS A O 1
ATOM 971 N N . THR A 1 119 ? -1.640 -0.938 22.136 1.00 55.09 119 THR A N 1
ATOM 972 C CA . THR A 1 119 ? -1.098 -0.120 21.040 1.00 55.09 119 THR A CA 1
ATOM 973 C C . THR A 1 119 ? -1.680 1.299 21.039 1.00 55.09 119 THR A C 1
ATOM 975 O O . THR A 1 119 ? -1.163 2.162 20.337 1.00 55.09 119 THR A O 1
ATOM 978 N N . HIS A 1 120 ? -2.714 1.561 21.851 1.00 47.31 120 HIS A N 1
ATOM 979 C CA . HIS A 1 120 ? -3.425 2.844 21.918 1.00 47.31 120 HIS A CA 1
ATOM 980 C C . HIS A 1 120 ? -3.753 3.315 23.350 1.00 47.31 120 HIS A C 1
ATOM 982 O O . HIS A 1 120 ? -4.831 3.859 23.586 1.00 47.31 120 HIS A O 1
ATOM 988 N N . ILE A 1 121 ? -2.823 3.134 24.293 1.00 38.59 121 ILE A N 1
ATOM 989 C CA . ILE A 1 121 ? -2.774 3.895 25.555 1.00 38.59 121 ILE A CA 1
ATOM 990 C C . ILE A 1 121 ? -1.350 4.407 25.737 1.00 38.59 121 ILE A C 1
ATOM 992 O O . ILE A 1 121 ? -0.427 3.579 25.560 1.00 38.59 121 ILE A O 1
#

Foldseek 3Di:
DLVVCLVCLVVVQVVCVVPVPDDRDDPVNSVVSVLVVVLCVLVVVLVVLCPDPPRDLLCVVVSLVVNLVSLPDDDPPDDPVSVVVSVVVNVVSCVVCVCLVVDVVNVVRNCPDPVCVVVPD

Radius of gyration: 19.14 Å; chains: 1; bounding box: 36×29×58 Å

Organism: Eumeta variegata (NCBI:txid151549)

Secondary structure (DSSP, 8-state):
-HHHHHHTHHHHHHHHHHSTTSPPPPHHHHHHHHHHHHHHHHHHHHHHHHHSTT--GGGHHHHHHHHHHHHH---TT--HHHHHHHHHHHHHHHHHTGGGGG-HHHHHHHHH-TTTTTT--

Sequence (121 aa):
MLERLLEQKTAVNLYSVEHDRIDTLSPSDWELMKNLTQVLKFFYEATLDLSFDNACISIVIPLIALLNRKLQFRDENESEVMRSMKTKLHESMNRRFAYVQGHAALITSTLLDPRFKKTHI

pLDDT: mean 90.17, std 8.63, range [38.59, 97.38]